Protein AF-A0AAW9EFE0-F1 (afdb_monomer_lite)

InterPro domains:
  IPR000524 Transcription regulator HTH, GntR [PF00392] (7-59)
  IPR000524 Transcription regulator HTH, GntR [PR00035] (29-43)
  IPR000524 Transcription regulator HTH, GntR [PR00035] (43-59)
  IPR000524 Transcription regulator HTH, GntR [PS50949] (4-59)
  IPR000524 Transcription regulator HTH, GntR [SM00345] (10-59)
  IPR000524 Transcription regulator HTH, GntR [cd07377] (6-59)
  IPR036388 Winged helix-like DNA-binding domain superfamily [G3DSA:1.10.10.10] (1-59)
  IPR036390 Winged helix DNA-binding domain superfamily [SSF46785] (3-59)
  IPR050679 Bacterial HTH-type transcriptional regulator [PTHR44846] (2-59)

Radius of gyration: 11.13 Å; chains: 1; bounding box: 24×24×33 Å

Sequence (59 aa):
MEKKHKYWEIKERIKKDILNEVYKKGESIPSERDLAGIYDVTRVTVQKAMAMLVQEGYI

pLDDT: mean 84.86, std 11.09, range [40.59, 92.75]

Organism: Klebsiella aerogenes (NCBI:txid548)

Secondary structure (DSSP, 8-state):
-----HHHHHHHHHHHHHHTTSS-TTSPPPPHHHHHHHTTS-HHHHHHHHHHHHHTT--

Structure (mmCIF, N/CA/C/O backbone):
data_AF-A0AAW9EFE0-F1
#
_entry.id   AF-A0AAW9EFE0-F1
#
loop_
_atom_site.group_PDB
_atom_site.id
_atom_site.type_symbol
_atom_site.label_atom_id
_atom_site.label_alt_id
_atom_site.label_comp_id
_atom_site.label_asym_id
_atom_site.label_entity_id
_atom_site.label_seq_id
_atom_site.pdbx_PDB_ins_code
_atom_site.Cartn_x
_atom_site.Cartn_y
_atom_site.Cartn_z
_atom_site.occupancy
_atom_site.B_iso_or_equiv
_atom_site.auth_seq_id
_atom_site.auth_comp_id
_atom_site.auth_asym_id
_atom_site.auth_atom_id
_atom_site.pdbx_PDB_model_num
ATOM 1 N N . MET A 1 1 ? 5.057 11.580 -21.136 1.00 40.59 1 MET A N 1
ATOM 2 C CA . MET A 1 1 ? 4.259 10.511 -20.502 1.00 40.59 1 MET A CA 1
ATOM 3 C C . MET A 1 1 ? 4.906 10.198 -19.166 1.00 40.59 1 MET A C 1
ATOM 5 O O . MET A 1 1 ? 5.970 9.590 -19.151 1.00 40.59 1 MET A O 1
ATOM 9 N N . GLU A 1 2 ? 4.358 10.714 -18.066 1.00 45.31 2 GLU A N 1
ATOM 10 C CA . GLU A 1 2 ? 4.871 10.414 -16.725 1.00 45.31 2 GLU A CA 1
ATOM 11 C C . GLU A 1 2 ? 4.825 8.903 -16.501 1.00 45.31 2 GLU A C 1
ATOM 13 O O . GLU A 1 2 ? 3.778 8.274 -16.664 1.00 45.31 2 GLU A O 1
ATOM 18 N N . LYS A 1 3 ? 5.968 8.304 -16.149 1.00 51.72 3 LYS A N 1
ATOM 19 C CA . LYS A 1 3 ? 6.011 6.936 -15.633 1.00 51.72 3 LYS A CA 1
ATOM 20 C C . LYS A 1 3 ? 5.220 6.931 -14.326 1.00 51.72 3 LYS A C 1
ATOM 22 O O . LYS A 1 3 ? 5.794 7.154 -13.265 1.00 51.72 3 LYS A O 1
ATOM 27 N N . LYS A 1 4 ? 3.908 6.679 -14.388 1.00 56.12 4 LYS A N 1
ATOM 28 C CA . LYS A 1 4 ? 3.131 6.293 -13.208 1.00 56.12 4 LYS A CA 1
ATOM 29 C C . 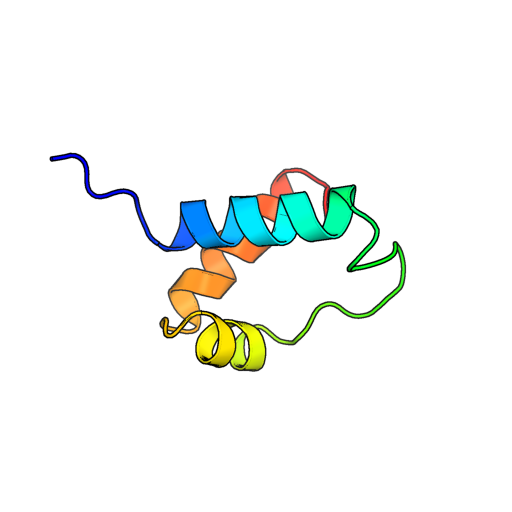LYS A 1 4 ? 3.824 5.070 -12.624 1.00 56.12 4 LYS A C 1
ATOM 31 O O . LYS A 1 4 ? 3.870 4.005 -13.238 1.00 56.12 4 LYS A O 1
ATOM 36 N N . HIS A 1 5 ? 4.497 5.264 -11.500 1.00 79.06 5 HIS A N 1
ATOM 37 C CA . HIS A 1 5 ? 5.311 4.219 -10.921 1.00 79.06 5 HIS A CA 1
ATOM 38 C C . HIS A 1 5 ? 4.392 3.106 -10.407 1.00 79.06 5 HIS A C 1
ATOM 40 O O . HIS A 1 5 ? 3.537 3.372 -9.568 1.00 79.06 5 HIS A O 1
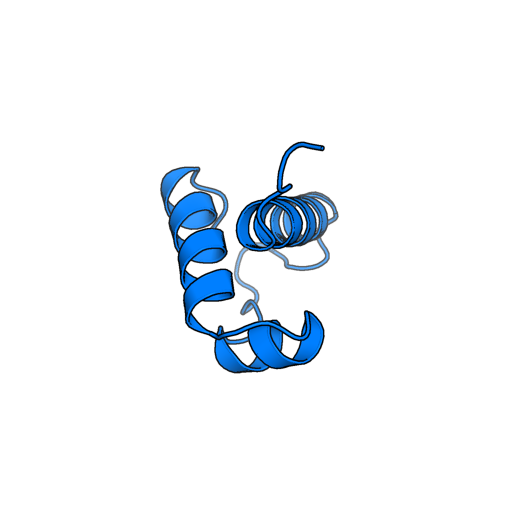ATOM 46 N N . LYS A 1 6 ? 4.584 1.860 -10.865 1.00 81.81 6 LYS A N 1
ATOM 47 C CA . LYS A 1 6 ? 3.746 0.705 -10.479 1.00 81.81 6 LYS A CA 1
ATOM 48 C C . LYS A 1 6 ? 3.552 0.558 -8.958 1.00 81.81 6 LYS A C 1
ATOM 50 O O . LYS A 1 6 ? 2.490 0.135 -8.523 1.00 81.81 6 LYS A O 1
ATOM 55 N N . TYR A 1 7 ? 4.540 0.947 -8.141 1.00 85.38 7 TYR A N 1
ATOM 56 C CA . TYR A 1 7 ? 4.403 0.917 -6.677 1.00 85.38 7 TYR A CA 1
ATOM 57 C C . TYR A 1 7 ? 3.306 1.862 -6.165 1.00 85.38 7 TYR A C 1
ATOM 59 O O . TYR A 1 7 ? 2.629 1.532 -5.200 1.00 85.38 7 TYR A O 1
ATOM 67 N N . TRP A 1 8 ? 3.107 3.020 -6.803 1.00 88.69 8 TRP A N 1
ATOM 68 C CA . TRP A 1 8 ? 2.078 3.981 -6.408 1.00 88.69 8 TRP A CA 1
ATOM 69 C C . TRP A 1 8 ? 0.682 3.432 -6.686 1.00 88.69 8 TRP A C 1
ATOM 71 O O . TRP A 1 8 ? -0.201 3.514 -5.841 1.00 88.69 8 TRP A O 1
ATOM 81 N N . GLU A 1 9 ? 0.503 2.812 -7.849 1.00 88.94 9 GLU A N 1
ATOM 82 C CA . GLU A 1 9 ? -0.771 2.208 -8.233 1.00 88.94 9 GLU A CA 1
ATOM 83 C C . GLU A 1 9 ? -1.143 1.035 -7.312 1.00 88.94 9 GLU A C 1
ATOM 85 O O . GLU A 1 9 ? -2.286 0.928 -6.871 1.00 88.94 9 GLU A O 1
ATOM 90 N N . ILE A 1 10 ? -0.161 0.205 -6.942 1.00 90.06 10 ILE A N 1
ATOM 91 C CA . ILE A 1 10 ? -0.342 -0.864 -5.950 1.00 90.06 10 ILE A CA 1
ATOM 92 C C . ILE A 1 10 ? -0.709 -0.276 -4.587 1.00 90.06 10 ILE A C 1
ATOM 94 O O . ILE A 1 10 ? -1.647 -0.753 -3.952 1.00 90.06 10 ILE A O 1
ATOM 98 N N . LYS A 1 11 ? -0.011 0.783 -4.156 1.00 90.50 11 LYS A N 1
ATOM 99 C CA . LYS A 1 11 ? -0.302 1.486 -2.902 1.00 90.50 11 LYS A CA 1
ATOM 100 C C . LYS A 1 11 ? -1.757 1.949 -2.864 1.00 90.50 11 LYS A C 1
ATOM 102 O O . LYS A 1 11 ? -2.458 1.687 -1.894 1.00 90.50 11 LYS A O 1
ATOM 107 N N . GLU A 1 12 ? -2.216 2.623 -3.918 1.00 91.19 12 GLU A N 1
ATOM 108 C CA . GLU A 1 12 ? -3.589 3.125 -3.995 1.00 91.19 12 GLU A CA 1
ATOM 109 C C . GLU A 1 12 ? -4.625 2.007 -4.051 1.00 91.19 12 GLU A C 1
ATOM 111 O O . GLU A 1 12 ? -5.663 2.131 -3.404 1.00 91.19 12 GLU A O 1
ATOM 116 N N . ARG A 1 13 ? -4.350 0.906 -4.762 1.00 90.19 13 ARG A N 1
ATOM 117 C CA . ARG A 1 13 ? -5.240 -0.261 -4.760 1.00 90.19 13 ARG A CA 1
ATOM 118 C C . ARG A 1 13 ? -5.377 -0.868 -3.371 1.00 90.19 13 ARG A C 1
ATOM 120 O O . ARG A 1 13 ? -6.494 -0.971 -2.885 1.00 90.19 13 ARG A O 1
ATOM 127 N N . ILE A 1 14 ? -4.264 -1.175 -2.704 1.00 88.56 14 ILE A N 1
ATOM 128 C CA . ILE A 1 14 ? -4.291 -1.757 -1.354 1.00 88.56 14 ILE A CA 1
ATOM 129 C C . ILE A 1 14 ? -4.969 -0.793 -0.375 1.00 88.56 14 ILE A C 1
ATOM 131 O O . ILE A 1 14 ? -5.816 -1.207 0.408 1.00 88.56 14 ILE A O 1
ATOM 135 N N . LYS A 1 15 ? -4.670 0.508 -0.455 1.00 90.38 15 LYS A N 1
ATOM 136 C CA . LYS A 1 15 ? -5.352 1.538 0.341 1.00 90.38 15 LYS A CA 1
ATOM 137 C C . LYS A 1 15 ? -6.859 1.519 0.121 1.00 90.38 15 LYS A C 1
ATOM 139 O O . LYS A 1 15 ? -7.617 1.577 1.081 1.00 90.38 15 LYS A O 1
ATOM 144 N N . LYS A 1 16 ? -7.296 1.446 -1.136 1.00 91.19 16 LYS A N 1
ATOM 145 C CA . LYS A 1 16 ? -8.714 1.389 -1.491 1.00 91.19 16 LYS A CA 1
ATOM 146 C C . LYS A 1 16 ? -9.367 0.112 -0.964 1.00 91.19 16 LYS A C 1
ATOM 148 O O . LYS A 1 16 ? -10.476 0.189 -0.457 1.00 91.19 16 LYS A O 1
ATOM 153 N N . ASP A 1 17 ? -8.676 -1.018 -1.024 1.00 88.62 17 ASP A N 1
ATOM 154 C CA . ASP A 1 17 ? -9.152 -2.291 -0.481 1.00 88.62 17 ASP A CA 1
ATOM 155 C C . ASP A 1 17 ? -9.276 -2.243 1.053 1.00 88.62 17 ASP A C 1
ATOM 157 O O . ASP A 1 17 ? -10.279 -2.696 1.598 1.00 88.62 17 ASP A O 1
ATOM 161 N N . ILE A 1 18 ? -8.322 -1.616 1.753 1.00 86.81 18 ILE A N 1
ATOM 162 C CA . ILE A 1 18 ? -8.407 -1.358 3.203 1.00 86.81 18 ILE A CA 1
ATOM 163 C C . ILE A 1 18 ? -9.609 -0.451 3.518 1.00 86.81 18 ILE A C 1
ATOM 165 O O . ILE A 1 18 ? -10.392 -0.747 4.417 1.00 86.81 18 ILE A O 1
ATOM 169 N N . LEU A 1 19 ? -9.786 0.640 2.763 1.00 87.75 19 LEU A N 1
ATOM 170 C CA . LEU A 1 19 ? -10.898 1.583 2.948 1.00 87.75 19 LEU A CA 1
ATOM 171 C C . LEU A 1 19 ? -12.268 0.971 2.627 1.00 87.75 19 LEU A C 1
ATOM 173 O O . LEU A 1 19 ? -13.262 1.367 3.225 1.00 87.75 19 LEU A O 1
ATOM 177 N N . ASN A 1 20 ? -12.317 0.014 1.702 1.00 89.56 20 ASN A N 1
ATOM 178 C CA . ASN A 1 20 ? -13.521 -0.736 1.347 1.00 89.56 20 ASN A CA 1
ATOM 179 C C . ASN A 1 20 ? -13.775 -1.938 2.275 1.00 89.56 20 ASN A C 1
ATOM 181 O O . ASN A 1 20 ? -14.641 -2.753 1.968 1.00 89.56 20 ASN A O 1
ATOM 185 N N . GLU A 1 21 ? -13.009 -2.079 3.363 1.00 84.19 21 GLU A N 1
ATOM 186 C CA . GLU A 1 21 ? -13.087 -3.204 4.307 1.00 84.19 21 GLU A CA 1
ATOM 187 C C . GLU A 1 21 ? -12.862 -4.588 3.664 1.00 84.19 21 GLU A C 1
ATOM 189 O O . GLU A 1 21 ? -13.282 -5.608 4.212 1.00 84.19 21 GLU A O 1
ATOM 194 N N . VAL A 1 22 ? -12.174 -4.637 2.515 1.00 85.44 22 VAL A N 1
ATOM 195 C CA . VAL A 1 22 ? -11.736 -5.891 1.875 1.00 85.44 22 VAL A CA 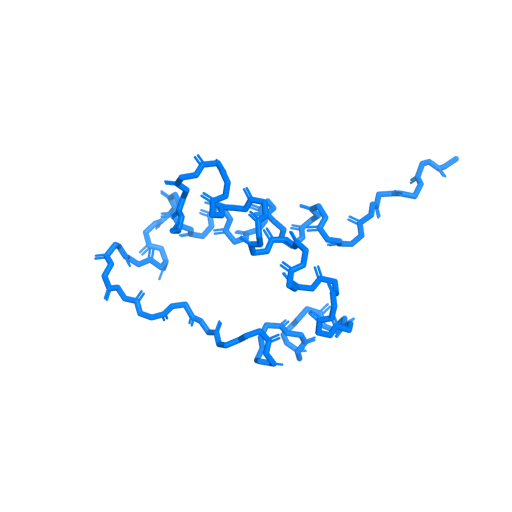1
ATOM 196 C C . VAL A 1 22 ? -10.637 -6.540 2.709 1.00 85.44 22 VAL A C 1
ATOM 198 O O . VAL A 1 22 ? -10.662 -7.747 2.922 1.00 85.44 22 VAL A O 1
ATOM 201 N N . TYR A 1 23 ? -9.695 -5.731 3.202 1.00 83.62 23 TYR A N 1
ATOM 202 C CA . TYR A 1 23 ? -8.729 -6.138 4.218 1.00 83.62 23 TYR A CA 1
ATOM 203 C C . TYR A 1 23 ? -9.134 -5.493 5.535 1.00 83.62 23 TYR A C 1
ATOM 205 O O . TYR A 1 23 ? -8.904 -4.298 5.745 1.00 83.62 23 TYR A O 1
ATOM 213 N N . LYS A 1 24 ? -9.787 -6.256 6.412 1.00 75.19 24 LYS A N 1
ATOM 214 C CA . LYS A 1 24 ? -10.250 -5.702 7.684 1.00 75.19 24 LYS A CA 1
ATOM 215 C C . LYS A 1 24 ? -9.088 -5.457 8.628 1.00 75.19 24 LYS A C 1
ATOM 217 O O . LYS A 1 24 ? -8.058 -6.128 8.598 1.00 75.19 24 LYS A O 1
ATOM 222 N N . LYS A 1 25 ? -9.282 -4.503 9.535 1.00 68.81 25 LYS A N 1
ATOM 223 C CA . LYS A 1 25 ? -8.317 -4.211 10.593 1.00 68.81 25 LYS A CA 1
ATOM 224 C C . LYS A 1 25 ? -8.137 -5.455 11.474 1.00 68.81 25 LYS A C 1
ATOM 226 O O . LYS A 1 25 ? -9.070 -5.862 12.160 1.00 68.81 25 LYS A O 1
ATOM 231 N N . GLY A 1 26 ? -6.945 -6.047 11.436 1.00 72.06 26 GLY A N 1
ATOM 232 C CA . GLY A 1 26 ? -6.619 -7.298 12.132 1.00 72.06 26 GLY A CA 1
ATOM 233 C C . GLY A 1 26 ? -6.653 -8.551 11.250 1.00 72.06 26 GLY A C 1
ATOM 234 O O . GLY A 1 26 ? -6.180 -9.597 11.687 1.00 72.06 26 GLY A O 1
ATOM 235 N N . GLU A 1 27 ? -7.143 -8.461 10.011 1.00 78.75 27 GLU A N 1
ATOM 236 C CA . GLU A 1 27 ? -6.939 -9.510 9.013 1.00 78.75 27 GLU A CA 1
ATOM 237 C C . GLU A 1 27 ? -5.553 -9.386 8.384 1.00 78.75 27 GLU A C 1
ATOM 239 O O . GLU A 1 27 ? -4.985 -8.301 8.240 1.00 78.75 27 GLU A O 1
ATOM 244 N N . SER A 1 28 ? -4.984 -10.533 8.026 1.00 78.56 28 SER A N 1
ATOM 245 C CA . SER A 1 28 ? -3.671 -10.577 7.395 1.00 78.56 28 SER A CA 1
ATOM 246 C C . SER A 1 28 ? -3.788 -10.156 5.935 1.00 78.56 28 SER A C 1
ATOM 248 O O . SER A 1 28 ? -4.468 -10.810 5.145 1.00 78.56 28 SER A O 1
ATOM 250 N N . ILE A 1 29 ? -3.090 -9.083 5.568 1.00 85.06 29 ILE A N 1
ATOM 251 C CA . ILE A 1 29 ? -2.876 -8.725 4.164 1.00 85.06 29 ILE A CA 1
ATOM 252 C C . ILE A 1 29 ? -2.040 -9.845 3.515 1.00 85.06 29 ILE A C 1
ATOM 254 O O . ILE A 1 29 ? -1.145 -10.386 4.178 1.00 85.06 29 ILE A O 1
ATOM 258 N N . PRO A 1 30 ? -2.296 -10.208 2.241 1.00 87.75 30 PRO A N 1
ATOM 259 C CA . PRO A 1 30 ? -1.467 -11.169 1.524 1.00 87.75 30 PRO A CA 1
ATOM 260 C C . PRO A 1 30 ? 0.016 -10.797 1.598 1.00 87.75 30 PRO A C 1
ATOM 262 O O . PRO A 1 30 ? 0.378 -9.618 1.657 1.00 87.75 30 PRO A O 1
ATOM 265 N N . SER A 1 31 ? 0.895 -11.799 1.592 1.00 89.25 31 SER A N 1
ATOM 266 C CA . SER A 1 31 ? 2.326 -11.539 1.728 1.00 89.25 31 SER A CA 1
ATOM 267 C C . SER A 1 31 ? 2.848 -10.703 0.554 1.00 89.25 31 SER A C 1
ATOM 269 O O . SER A 1 31 ? 2.286 -10.713 -0.543 1.00 89.25 31 SER A O 1
ATOM 271 N N . GLU A 1 32 ? 3.984 -10.022 0.732 1.00 89.94 32 GLU A N 1
ATOM 272 C CA . GLU A 1 32 ? 4.625 -9.266 -0.357 1.00 89.94 32 GLU A CA 1
ATOM 273 C C . GLU A 1 32 ? 4.858 -10.119 -1.614 1.00 89.94 32 GLU A C 1
ATOM 275 O O . GLU A 1 32 ? 4.876 -9.599 -2.729 1.00 89.94 32 GLU A O 1
ATOM 280 N N . ARG A 1 33 ? 5.063 -11.431 -1.431 1.00 89.75 33 ARG A N 1
ATOM 281 C CA . ARG A 1 33 ? 5.272 -12.395 -2.512 1.00 89.75 33 ARG A CA 1
ATOM 282 C C . ARG A 1 33 ? 3.975 -12.691 -3.260 1.00 89.75 33 ARG A C 1
ATOM 284 O O . ARG A 1 33 ? 3.998 -12.735 -4.487 1.00 89.75 33 ARG A O 1
ATOM 291 N N . ASP A 1 34 ? 2.871 -12.838 -2.536 1.00 90.88 34 ASP A N 1
ATOM 292 C CA . ASP A 1 34 ? 1.553 -13.077 -3.129 1.00 90.88 34 ASP A C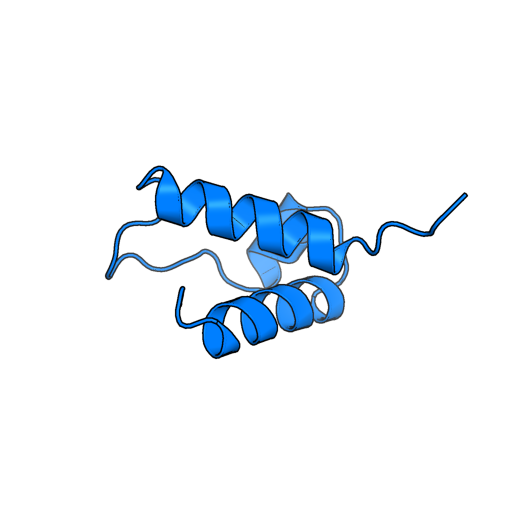A 1
ATOM 293 C C . ASP A 1 34 ? 1.077 -11.835 -3.874 1.00 90.88 34 ASP A C 1
ATOM 295 O O . ASP A 1 34 ? 0.698 -11.916 -5.037 1.00 90.88 34 ASP A O 1
ATOM 299 N N . LEU A 1 35 ? 1.206 -10.661 -3.251 1.00 90.25 35 LEU A N 1
ATOM 300 C CA . LEU A 1 35 ? 0.911 -9.377 -3.885 1.00 90.25 35 LEU A CA 1
ATOM 301 C C . LEU A 1 35 ? 1.767 -9.163 -5.142 1.00 90.25 35 LEU A C 1
ATOM 303 O O . LEU A 1 35 ? 1.267 -8.666 -6.146 1.00 90.25 35 LEU A O 1
ATOM 307 N N . ALA A 1 36 ? 3.041 -9.565 -5.125 1.00 91.12 36 ALA A N 1
ATOM 308 C CA . ALA A 1 36 ? 3.904 -9.466 -6.301 1.00 91.12 36 ALA A CA 1
ATOM 309 C C . ALA A 1 36 ? 3.391 -10.330 -7.463 1.00 91.12 36 ALA A C 1
ATOM 311 O O . ALA A 1 36 ? 3.402 -9.872 -8.604 1.00 91.12 36 ALA A O 1
ATOM 312 N N . GLY A 1 37 ? 2.885 -11.531 -7.164 1.00 91.31 37 GLY A N 1
ATOM 313 C CA . GLY A 1 37 ? 2.216 -12.389 -8.142 1.00 91.31 37 GLY A CA 1
ATOM 314 C C . GLY A 1 37 ? 0.887 -11.809 -8.635 1.00 91.31 37 GLY A C 1
ATOM 315 O O . GLY A 1 37 ? 0.655 -11.764 -9.837 1.00 91.31 37 GLY A O 1
ATOM 316 N N . ILE A 1 38 ? 0.043 -11.306 -7.728 1.00 89.62 38 ILE A N 1
ATOM 317 C CA . ILE A 1 38 ? -1.273 -10.720 -8.046 1.00 89.62 38 ILE A CA 1
ATOM 318 C C . ILE A 1 38 ? -1.136 -9.505 -8.969 1.00 89.62 38 ILE A C 1
ATOM 320 O O . ILE A 1 38 ? -1.916 -9.335 -9.905 1.00 89.62 38 ILE A O 1
ATOM 324 N N . TYR A 1 39 ? -0.153 -8.648 -8.698 1.00 87.88 39 TYR A N 1
ATOM 325 C CA . TYR A 1 39 ? 0.055 -7.406 -9.439 1.00 87.88 39 TYR A CA 1
ATOM 326 C C . TYR A 1 39 ? 1.030 -7.540 -10.614 1.00 87.88 39 TYR A C 1
ATOM 328 O O . TYR A 1 39 ? 1.278 -6.542 -11.294 1.00 87.88 39 TYR A O 1
ATOM 336 N N . ASP A 1 40 ? 1.579 -8.735 -10.852 1.00 89.38 40 ASP A N 1
ATOM 337 C CA . ASP A 1 40 ? 2.613 -9.002 -11.859 1.00 89.38 40 ASP A CA 1
ATOM 338 C C . ASP A 1 40 ? 3.758 -7.969 -11.795 1.00 89.38 40 ASP A C 1
ATOM 340 O O . ASP A 1 40 ? 4.072 -7.206 -12.724 1.00 89.38 40 ASP A O 1
ATOM 344 N N . VAL A 1 41 ? 4.339 -7.867 -10.600 1.00 89.06 41 VAL A N 1
ATOM 345 C CA . VAL A 1 41 ? 5.462 -6.976 -10.304 1.00 89.06 41 VAL A CA 1
ATOM 346 C C . VAL A 1 41 ? 6.540 -7.684 -9.504 1.00 89.06 41 VAL A C 1
ATOM 348 O O . VAL A 1 41 ? 6.373 -8.771 -8.964 1.00 89.06 41 VAL A O 1
ATOM 351 N N . THR A 1 42 ? 7.679 -7.014 -9.362 1.00 90.38 42 THR A N 1
ATOM 352 C CA . THR A 1 42 ? 8.728 -7.470 -8.458 1.00 90.38 42 THR A CA 1
ATOM 353 C C . THR A 1 42 ? 8.324 -7.255 -7.002 1.00 90.38 42 THR A C 1
ATOM 355 O O . THR A 1 42 ? 7.721 -6.237 -6.649 1.00 90.38 42 THR A O 1
ATOM 358 N N . ARG A 1 43 ? 8.766 -8.162 -6.125 1.00 91.31 43 ARG A N 1
ATOM 359 C CA . ARG A 1 43 ? 8.603 -8.038 -4.667 1.00 91.31 43 ARG A CA 1
ATOM 360 C C . ARG A 1 43 ? 9.047 -6.671 -4.134 1.00 91.31 43 ARG A C 1
ATOM 362 O O . ARG A 1 43 ? 8.362 -6.090 -3.306 1.00 91.31 43 ARG A O 1
ATOM 369 N N . VAL A 1 44 ? 10.147 -6.120 -4.653 1.00 91.75 44 VAL A N 1
ATOM 370 C CA . VAL A 1 44 ? 10.675 -4.800 -4.250 1.00 91.75 44 VAL A CA 1
ATOM 371 C C . VAL A 1 44 ? 9.674 -3.670 -4.529 1.00 91.75 44 VAL A C 1
ATOM 373 O O . VAL A 1 44 ? 9.594 -2.704 -3.774 1.00 91.75 44 VAL A O 1
ATOM 376 N N . THR A 1 45 ? 8.890 -3.785 -5.604 1.00 90.06 45 THR A N 1
ATOM 377 C CA . THR A 1 45 ? 7.861 -2.796 -5.958 1.00 90.06 45 THR A CA 1
ATOM 378 C C . THR 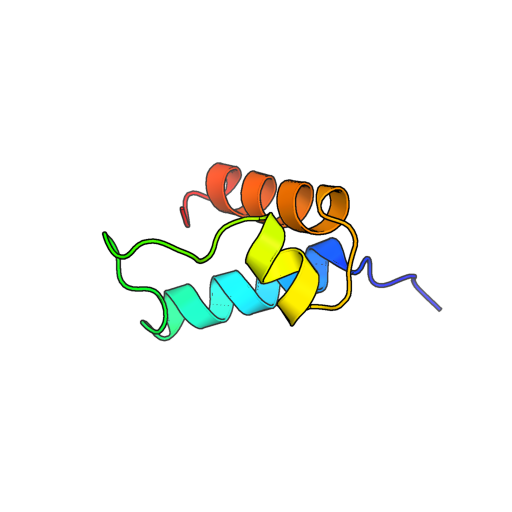A 1 45 ? 6.709 -2.823 -4.955 1.00 90.06 45 THR A C 1
ATOM 380 O O . THR A 1 45 ? 6.283 -1.766 -4.494 1.00 90.06 45 THR A O 1
ATOM 383 N N . VAL A 1 46 ? 6.255 -4.020 -4.570 1.00 92.75 46 VAL A N 1
ATOM 384 C CA . VAL A 1 46 ? 5.231 -4.199 -3.528 1.00 92.75 46 VAL A CA 1
ATOM 385 C C . VAL A 1 46 ? 5.746 -3.740 -2.173 1.00 92.75 46 VAL A C 1
ATOM 387 O O . VAL A 1 46 ? 5.053 -3.008 -1.479 1.00 92.75 46 VAL A O 1
ATOM 390 N N . GLN A 1 47 ? 6.975 -4.108 -1.814 1.00 91.69 47 GLN A N 1
ATOM 391 C CA . GLN A 1 47 ? 7.585 -3.727 -0.544 1.00 91.69 47 GLN A CA 1
ATOM 392 C C . GLN A 1 47 ? 7.629 -2.203 -0.376 1.00 91.69 47 GLN A C 1
ATOM 394 O O . GLN A 1 47 ? 7.301 -1.692 0.690 1.00 91.69 47 GLN A O 1
ATOM 399 N N . LYS A 1 48 ? 7.956 -1.456 -1.442 1.00 91.75 48 LYS A N 1
ATOM 400 C CA . LYS A 1 48 ? 7.871 0.014 -1.426 1.00 91.75 48 LYS A CA 1
ATOM 401 C C . LYS A 1 48 ? 6.444 0.512 -1.194 1.00 91.75 48 LYS A C 1
ATOM 403 O O . LYS A 1 48 ? 6.256 1.419 -0.393 1.00 91.75 48 LYS A O 1
ATOM 408 N N . ALA A 1 49 ? 5.455 -0.072 -1.870 1.00 91.38 49 ALA A N 1
ATOM 409 C CA . ALA A 1 49 ? 4.052 0.300 -1.686 1.00 91.38 49 ALA A CA 1
ATOM 410 C C . ALA A 1 49 ? 3.580 0.047 -0.243 1.00 91.38 49 ALA A C 1
ATOM 412 O O . ALA A 1 49 ? 2.997 0.931 0.378 1.00 91.38 49 ALA A O 1
ATOM 413 N N . MET A 1 50 ? 3.902 -1.125 0.309 1.00 90.69 50 MET A N 1
ATOM 414 C CA . MET A 1 50 ? 3.579 -1.507 1.685 1.00 90.69 50 MET A CA 1
ATOM 415 C C . MET A 1 50 ? 4.262 -0.591 2.702 1.00 90.69 50 MET A C 1
ATOM 417 O O . MET A 1 50 ? 3.606 -0.102 3.613 1.00 90.69 50 MET A O 1
ATOM 421 N N . ALA A 1 51 ? 5.548 -0.278 2.516 1.00 91.50 51 ALA A N 1
ATOM 422 C CA . ALA A 1 51 ? 6.272 0.640 3.396 1.00 91.50 51 ALA A CA 1
ATOM 423 C C . ALA A 1 51 ? 5.635 2.039 3.433 1.00 91.50 51 ALA A C 1
ATOM 425 O O . ALA A 1 51 ? 5.533 2.637 4.501 1.00 91.50 51 ALA A O 1
ATOM 426 N N . MET A 1 52 ? 5.159 2.546 2.289 1.00 91.12 52 MET A N 1
ATOM 427 C CA . MET A 1 52 ? 4.429 3.819 2.240 1.00 91.12 52 MET A CA 1
ATOM 428 C C . MET A 1 52 ? 3.094 3.74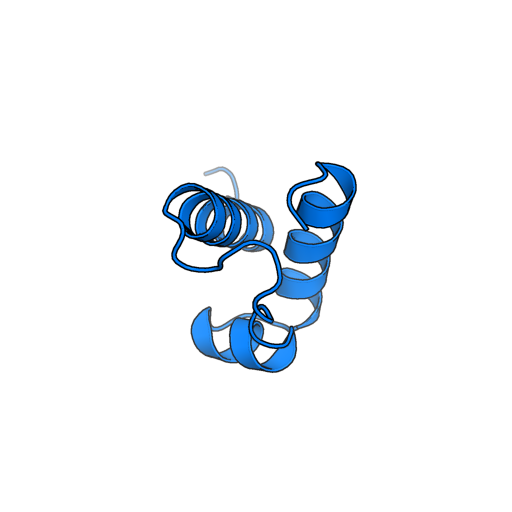5 2.986 1.00 91.12 52 MET A C 1
ATOM 430 O O . MET A 1 52 ? 2.731 4.696 3.669 1.00 91.12 52 MET A O 1
ATOM 434 N N . LEU A 1 53 ? 2.369 2.628 2.885 1.00 89.75 53 LEU A N 1
ATOM 435 C CA . LEU A 1 53 ? 1.106 2.437 3.606 1.00 89.75 53 LEU A CA 1
ATOM 436 C C . LEU A 1 53 ? 1.302 2.350 5.121 1.00 89.75 53 LEU A C 1
ATOM 438 O O . LEU A 1 53 ? 0.517 2.945 5.855 1.00 89.75 53 LEU A O 1
ATOM 442 N N . VAL A 1 54 ? 2.365 1.679 5.571 1.00 90.06 54 VAL A N 1
ATOM 443 C CA . VAL A 1 54 ? 2.774 1.646 6.985 1.00 90.06 54 VAL A CA 1
ATOM 444 C C . VAL A 1 54 ? 3.141 3.050 7.464 1.00 90.06 54 VAL A C 1
ATOM 446 O O . VAL A 1 54 ? 2.685 3.494 8.513 1.00 90.06 54 VAL A O 1
ATOM 449 N N . GLN A 1 55 ? 3.917 3.798 6.673 1.00 90.62 55 GLN A N 1
ATOM 450 C CA . GLN A 1 55 ? 4.285 5.176 7.007 1.00 90.62 55 GLN A CA 1
ATOM 451 C C . GLN A 1 55 ? 3.065 6.110 7.081 1.00 90.62 55 GLN A C 1
ATOM 453 O O . GLN A 1 55 ? 3.032 7.014 7.912 1.00 90.62 55 GLN A O 1
ATOM 458 N N . GLU A 1 56 ? 2.065 5.897 6.224 1.00 89.12 56 GLU A N 1
ATOM 459 C CA . GLU A 1 56 ? 0.791 6.623 6.246 1.00 89.12 56 GLU A CA 1
ATOM 460 C C . GLU A 1 56 ? -0.165 6.147 7.365 1.00 89.12 56 GLU A C 1
ATOM 462 O O . GLU A 1 56 ? -1.187 6.792 7.593 1.00 89.12 56 GLU A O 1
ATOM 467 N N . GLY A 1 57 ? 0.147 5.050 8.067 1.00 87.25 57 GLY A N 1
ATOM 468 C CA . GLY A 1 57 ? -0.664 4.507 9.162 1.00 87.25 57 GLY A CA 1
ATOM 469 C C . GLY A 1 57 ? -1.895 3.708 8.720 1.00 87.25 57 GLY A C 1
ATOM 470 O O . GLY A 1 57 ? -2.837 3.559 9.498 1.00 87.25 57 GLY A O 1
ATOM 471 N N . TYR A 1 58 ? -1.914 3.212 7.478 1.00 83.62 58 TYR A N 1
ATOM 472 C CA . TYR A 1 58 ? -2.982 2.332 6.979 1.00 83.62 58 TYR A CA 1
ATOM 473 C C . TYR A 1 58 ? -2.768 0.858 7.340 1.00 83.62 58 TYR A C 1
ATOM 475 O O . TYR A 1 58 ? -3.732 0.093 7.309 1.00 83.62 58 TYR A O 1
ATOM 483 N N . ILE A 1 59 ? -1.527 0.468 7.651 1.00 81.62 59 ILE A N 1
ATOM 484 C CA . ILE A 1 59 ? -1.106 -0.898 7.997 1.00 81.62 59 ILE A CA 1
ATOM 485 C C . ILE A 1 59 ? -0.206 -0.838 9.227 1.00 81.62 59 ILE A C 1
ATOM 487 O O . ILE A 1 59 ? 0.597 0.121 9.297 1.00 81.62 59 ILE A O 1
#

Foldseek 3Di:
DDPPQLLVVLLVVVLVCLVVCVQPDVRDDDDLVVSCVVSVHDSVSPVSSVVVCVVVVSD